Prot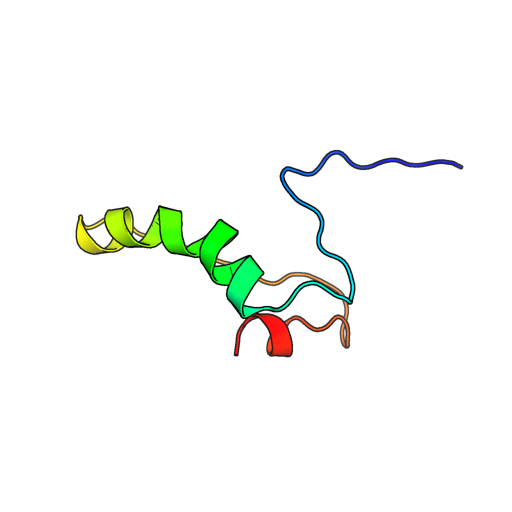ein AF-A0AA38FHV1-F1 (afdb_monomer_lite)

pLDDT: mean 94.78, std 5.96, range [56.34, 97.69]

Foldseek 3Di:
DDDDDDDPDDDDPPDDLVNVCVPPPVVCVVVVVVVDDDDDADDDDPPPCRVVSVD

Organism: Taxus chinensis (NCBI:txid29808)

InterPro domains:
  IPR001752 Kinesin motor domain [PF00225] (3-55)
  IPR001752 Kinesin motor domain [PS50067] (1-55)
  IPR027417 P-loop containing nucleoside triphosphate hydrolase [SSF52540] (4-55)
  IPR027640 Kinesin-like protein [PTHR47969] (3-54)
  IPR036961 Kinesin motor domain superfamily [G3DSA:3.40.850.10] (1-55)

Sequence (55 aa):
RYESYKLDFCYGQEDEVGQIFLREVDPILPGLFCGSNATVFAYGATGSGKTYTMQ

Secondary structure (DSSP, 8-state):
-------S----TT--HHHHHHHHTGGGHHHHHTT---------STTSSHHHHH-

Structure (mmCIF, N/CA/C/O backbone):
data_AF-A0AA38FHV1-F1
#
_entry.id   AF-A0AA38FHV1-F1
#
loop_
_atom_site.group_PDB
_atom_site.id
_atom_site.type_symbol
_atom_site.label_atom_id
_atom_site.label_alt_id
_atom_site.label_comp_id
_atom_site.label_asym_id
_atom_site.label_entity_id
_atom_site.label_seq_id
_atom_site.pdbx_PDB_ins_code
_atom_site.Cartn_x
_atom_site.Cartn_y
_atom_site.Cartn_z
_atom_site.occupancy
_atom_site.B_iso_or_equiv
_atom_site.auth_seq_id
_atom_site.auth_comp_id
_atom_site.auth_asym_id
_atom_site.auth_atom_id
_atom_site.pdbx_PDB_model_num
ATOM 1 N N . ARG A 1 1 ? -18.509 19.200 12.217 1.00 56.34 1 ARG A N 1
ATOM 2 C CA . ARG A 1 1 ? -17.735 19.650 11.036 1.00 56.34 1 ARG A CA 1
ATOM 3 C C . ARG A 1 1 ? -17.786 18.520 10.020 1.00 56.34 1 ARG A C 1
ATOM 5 O O . ARG A 1 1 ? -17.496 17.405 10.422 1.00 56.34 1 ARG A O 1
ATOM 12 N N . TYR A 1 2 ? -18.206 18.783 8.783 1.00 79.06 2 TYR A N 1
ATOM 13 C CA . TYR A 1 2 ? -18.052 17.826 7.685 1.00 79.06 2 TYR A CA 1
ATOM 14 C C . TYR A 1 2 ? -16.708 18.119 7.030 1.00 79.06 2 TYR A C 1
ATOM 16 O O . TYR A 1 2 ? -16.568 19.123 6.337 1.00 79.06 2 TYR A O 1
ATOM 24 N N . GLU A 1 3 ? -15.711 17.302 7.344 1.00 89.19 3 GLU A N 1
ATOM 25 C CA . GLU A 1 3 ? -14.422 17.327 6.661 1.00 89.19 3 GLU A CA 1
ATOM 26 C C . GLU A 1 3 ? -14.429 16.213 5.615 1.00 89.19 3 GLU A C 1
ATOM 28 O O . GLU A 1 3 ? -14.868 15.095 5.884 1.00 89.19 3 GLU A O 1
ATOM 33 N N . SER A 1 4 ? -13.999 16.542 4.402 1.00 92.69 4 SER A N 1
ATOM 34 C CA . SER A 1 4 ? -13.894 15.613 3.281 1.00 92.69 4 SER A CA 1
ATOM 35 C C . SER A 1 4 ? -12.458 15.604 2.785 1.00 92.69 4 SER A C 1
ATOM 37 O O . SER A 1 4 ? -11.872 16.672 2.594 1.00 92.69 4 SER A O 1
ATOM 39 N N . TYR A 1 5 ? -11.918 14.420 2.524 1.00 94.88 5 TYR A N 1
ATOM 40 C CA . TYR A 1 5 ? -10.563 14.246 2.012 1.00 94.88 5 TYR A CA 1
ATOM 41 C C . TYR A 1 5 ? -10.622 13.788 0.559 1.00 94.88 5 TYR A C 1
ATOM 43 O O . TYR A 1 5 ? -11.416 12.915 0.209 1.00 94.88 5 TYR A O 1
ATOM 51 N N . LYS A 1 6 ? -9.783 14.385 -0.288 1.00 96.75 6 LYS A N 1
ATOM 52 C CA . LYS A 1 6 ? -9.585 13.922 -1.660 1.00 96.75 6 LYS A CA 1
ATOM 53 C C . LYS A 1 6 ? -8.462 12.890 -1.654 1.00 96.75 6 LYS A C 1
ATOM 55 O O . LYS A 1 6 ? -7.364 13.199 -1.202 1.00 96.75 6 LYS A O 1
ATOM 60 N N . LEU A 1 7 ? -8.756 11.702 -2.159 1.00 95.81 7 LEU A N 1
ATOM 61 C CA . LEU A 1 7 ? -7.830 10.580 -2.279 1.00 95.81 7 LEU A CA 1
ATOM 62 C C . LEU A 1 7 ? -7.867 10.084 -3.725 1.00 95.81 7 LEU A C 1
ATOM 64 O O . LEU A 1 7 ? -8.893 10.247 -4.390 1.00 95.81 7 LEU A O 1
ATOM 68 N N . ASP A 1 8 ? -6.778 9.483 -4.196 1.00 95.94 8 ASP A N 1
ATOM 69 C CA . ASP A 1 8 ? -6.766 8.808 -5.498 1.00 95.94 8 ASP A CA 1
ATOM 70 C C . ASP A 1 8 ? -7.686 7.581 -5.462 1.00 95.94 8 ASP A C 1
ATOM 72 O O . ASP A 1 8 ? -8.532 7.407 -6.340 1.00 95.94 8 ASP A O 1
ATOM 76 N N . PHE A 1 9 ? -7.600 6.806 -4.373 1.00 94.75 9 PHE A N 1
ATOM 77 C CA . PHE A 1 9 ? -8.466 5.664 -4.089 1.00 94.75 9 PHE A CA 1
ATOM 78 C C . PHE A 1 9 ? -8.806 5.562 -2.595 1.00 94.75 9 PHE A C 1
ATOM 80 O O . PHE A 1 9 ? -8.064 6.025 -1.729 1.00 94.75 9 PHE A O 1
ATOM 87 N N . CYS A 1 10 ? -9.960 4.963 -2.297 1.00 95.69 10 CYS A N 1
ATOM 88 C CA . CYS A 1 10 ? -10.432 4.681 -0.945 1.00 95.69 10 CYS A CA 1
ATOM 89 C C . CYS A 1 10 ? -11.042 3.278 -0.932 1.00 95.69 10 CYS A C 1
ATOM 91 O O . CYS A 1 10 ? -11.895 2.986 -1.770 1.00 95.69 10 CYS A O 1
ATOM 93 N N . TYR A 1 11 ? -10.595 2.444 0.004 1.00 95.56 11 TYR A N 1
ATOM 94 C CA . TYR A 1 11 ? -10.970 1.036 0.103 1.00 95.56 11 TYR A CA 1
ATOM 95 C C . TYR A 1 11 ? -11.759 0.790 1.388 1.00 95.56 11 TYR A C 1
ATOM 97 O O . TYR A 1 11 ? -11.414 1.309 2.454 1.00 95.56 11 TYR A O 1
ATOM 105 N N . GLY A 1 12 ? -12.842 0.034 1.266 1.00 94.69 12 GLY A N 1
ATOM 106 C CA . GLY A 1 12 ? -13.715 -0.374 2.354 1.00 94.69 12 GLY A CA 1
ATOM 107 C C . GLY A 1 12 ? -13.395 -1.772 2.875 1.00 94.69 12 GLY A C 1
ATOM 108 O O . GLY A 1 12 ? -12.416 -2.408 2.504 1.00 94.69 12 GLY A O 1
ATOM 109 N N . GLN A 1 13 ? -14.262 -2.259 3.758 1.00 93.12 13 GLN A N 1
ATOM 110 C CA . GLN A 1 13 ? -14.100 -3.563 4.404 1.00 93.12 13 GLN A CA 1
ATOM 111 C C . GLN A 1 13 ? -14.288 -4.753 3.447 1.00 93.12 13 GLN A C 1
ATOM 113 O O . GLN A 1 13 ? -13.747 -5.823 3.702 1.00 93.12 13 GLN A O 1
ATOM 118 N N . GLU A 1 14 ? -15.040 -4.559 2.363 1.00 94.88 14 GLU A N 1
ATOM 119 C CA . GLU A 1 14 ? -15.308 -5.588 1.348 1.00 94.88 14 GLU A CA 1
ATOM 120 C C . GLU A 1 14 ? -14.185 -5.692 0.300 1.00 94.88 14 GLU A C 1
ATOM 122 O O . GLU A 1 14 ? -14.185 -6.608 -0.519 1.00 94.88 14 GLU A O 1
ATOM 127 N N . ASP A 1 15 ? -13.234 -4.751 0.297 1.00 95.50 15 ASP A N 1
ATOM 128 C CA . ASP A 1 15 ? -12.119 -4.761 -0.643 1.00 95.50 15 ASP A CA 1
ATOM 129 C C . ASP A 1 15 ? -11.022 -5.716 -0.161 1.00 95.50 15 ASP A C 1
ATOM 131 O O . ASP A 1 15 ? -10.438 -5.567 0.915 1.00 95.50 15 ASP A O 1
ATOM 135 N N . GLU A 1 16 ? -10.708 -6.707 -0.989 1.00 95.75 16 GLU A N 1
ATOM 136 C CA . GLU A 1 16 ? -9.659 -7.675 -0.691 1.00 95.75 16 GLU A CA 1
ATOM 137 C C . GLU A 1 16 ? -8.262 -7.088 -0.932 1.00 95.75 16 GLU A C 1
ATOM 139 O O . GLU A 1 16 ? -8.010 -6.407 -1.930 1.00 95.75 16 GLU A O 1
ATOM 144 N N . VAL A 1 17 ? -7.301 -7.444 -0.072 1.00 95.38 17 VAL A N 1
ATOM 145 C CA . VAL A 1 17 ? -5.900 -6.990 -0.182 1.00 95.38 17 VAL A CA 1
ATOM 146 C C . VAL A 1 17 ? -5.295 -7.331 -1.547 1.00 95.38 17 VAL A C 1
ATOM 148 O O . VAL A 1 17 ? -4.559 -6.524 -2.110 1.00 95.38 17 VAL A O 1
ATOM 151 N N . GLY A 1 18 ? -5.652 -8.482 -2.127 1.00 96.69 18 GLY A N 1
ATOM 152 C CA . GLY A 1 18 ? -5.198 -8.869 -3.464 1.00 96.69 18 GLY A CA 1
ATOM 153 C C . GLY A 1 18 ? -5.651 -7.898 -4.561 1.00 96.69 18 GLY A C 1
ATOM 154 O O . GLY A 1 18 ? -4.871 -7.579 -5.454 1.00 96.69 18 GLY A O 1
ATOM 155 N N . GLN A 1 19 ? -6.873 -7.365 -4.471 1.00 96.94 19 GLN A N 1
ATOM 156 C CA . GLN A 1 19 ? -7.371 -6.364 -5.423 1.00 96.94 19 GLN A CA 1
ATOM 157 C C . GLN A 1 19 ? -6.668 -5.018 -5.239 1.00 96.94 19 GLN A C 1
ATOM 159 O O . GLN A 1 19 ? -6.324 -4.361 -6.222 1.00 96.94 19 GLN A O 1
ATOM 164 N N . ILE A 1 20 ? -6.393 -4.636 -3.988 1.00 96.62 20 ILE A N 1
ATOM 165 C CA . ILE A 1 20 ? -5.618 -3.431 -3.671 1.00 96.62 20 ILE A CA 1
ATOM 166 C C . ILE A 1 20 ? -4.200 -3.554 -4.248 1.00 96.62 20 ILE A C 1
ATOM 168 O O . ILE A 1 20 ? -3.722 -2.627 -4.895 1.00 96.62 20 ILE A O 1
ATOM 172 N N . PHE A 1 21 ? -3.550 -4.714 -4.109 1.00 96.88 21 PHE A N 1
ATOM 173 C CA . PHE A 1 21 ? -2.234 -4.972 -4.699 1.00 96.88 21 PHE A CA 1
ATOM 174 C C . PHE A 1 21 ? -2.245 -4.841 -6.228 1.00 96.88 21 PHE A C 1
ATOM 176 O O . PHE A 1 21 ? -1.403 -4.139 -6.789 1.00 96.88 21 PHE A O 1
ATOM 183 N N . LEU A 1 22 ? -3.213 -5.474 -6.901 1.00 97.31 22 LEU A N 1
ATOM 184 C CA . LEU A 1 22 ? -3.341 -5.418 -8.361 1.00 97.31 22 LEU A CA 1
ATOM 185 C C . LEU A 1 22 ? -3.580 -3.997 -8.880 1.00 97.31 22 LEU A C 1
ATOM 187 O O . LEU A 1 22 ? -3.223 -3.683 -10.009 1.00 97.31 22 LEU A O 1
ATOM 191 N N . ARG A 1 23 ? -4.197 -3.129 -8.078 1.00 96.69 23 ARG A N 1
ATOM 192 C CA . ARG A 1 23 ? -4.452 -1.746 -8.475 1.00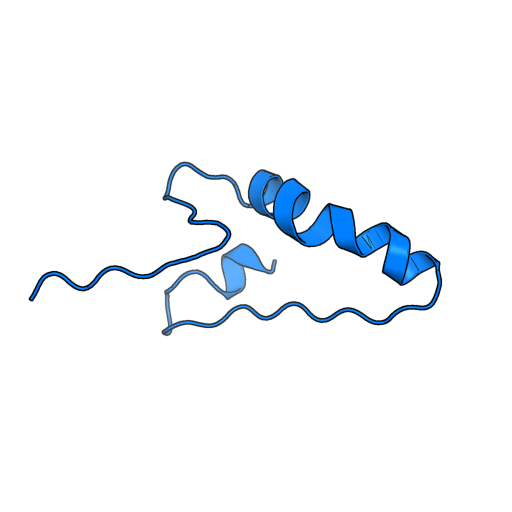 96.69 23 ARG A CA 1
ATOM 193 C C . ARG A 1 23 ? -3.289 -0.810 -8.157 1.00 96.69 23 ARG A C 1
ATOM 195 O O . ARG A 1 23 ? -2.959 0.030 -8.986 1.00 96.69 23 ARG A O 1
ATOM 202 N N . GLU A 1 24 ? -2.704 -0.928 -6.970 1.00 96.25 24 GLU A N 1
ATOM 203 C CA . GLU A 1 24 ? -1.733 0.044 -6.451 1.00 96.25 24 GLU A CA 1
ATOM 204 C C . GLU A 1 24 ? -0.282 -0.358 -6.735 1.00 96.25 24 GLU A C 1
ATOM 206 O O . GLU A 1 24 ? 0.559 0.496 -7.006 1.00 96.25 24 GLU A O 1
ATOM 211 N N . VAL A 1 25 ? 0.035 -1.655 -6.671 1.00 96.38 25 VAL A N 1
ATOM 212 C CA . VAL A 1 25 ? 1.422 -2.146 -6.722 1.00 96.38 25 VAL A CA 1
ATOM 213 C C . VAL A 1 25 ? 1.777 -2.706 -8.093 1.00 96.38 25 VAL A C 1
ATOM 215 O O . VAL A 1 25 ? 2.866 -2.420 -8.591 1.00 96.38 25 VAL A O 1
ATOM 218 N N . ASP A 1 26 ? 0.869 -3.450 -8.729 1.00 97.19 26 ASP A N 1
ATOM 219 C CA . ASP A 1 26 ? 1.098 -4.048 -10.055 1.00 97.19 26 ASP A CA 1
ATOM 220 C C . ASP A 1 26 ? 1.592 -3.036 -11.112 1.00 97.19 26 ASP A C 1
ATOM 222 O O . ASP A 1 26 ? 2.602 -3.321 -11.760 1.00 97.19 26 ASP A O 1
ATOM 226 N N . PRO A 1 27 ? 1.039 -1.805 -11.220 1.00 96.38 27 PRO A N 1
ATOM 227 C CA . PRO A 1 27 ? 1.517 -0.823 -12.200 1.00 96.38 27 PRO A CA 1
ATOM 228 C C . PRO A 1 27 ? 2.962 -0.352 -11.974 1.00 96.38 27 PRO A C 1
ATOM 230 O O . PRO A 1 27 ? 3.592 0.178 -12.890 1.00 96.38 27 PRO A O 1
ATOM 233 N N . ILE A 1 28 ? 3.497 -0.526 -10.761 1.00 95.94 28 ILE A N 1
ATOM 234 C CA . ILE A 1 28 ? 4.853 -0.112 -10.384 1.00 95.94 28 ILE A CA 1
ATOM 235 C C . ILE A 1 28 ? 5.876 -1.217 -10.699 1.00 95.94 28 ILE A C 1
ATOM 237 O O . ILE A 1 28 ? 7.044 -0.920 -10.972 1.00 95.94 28 ILE A O 1
ATOM 241 N N . LE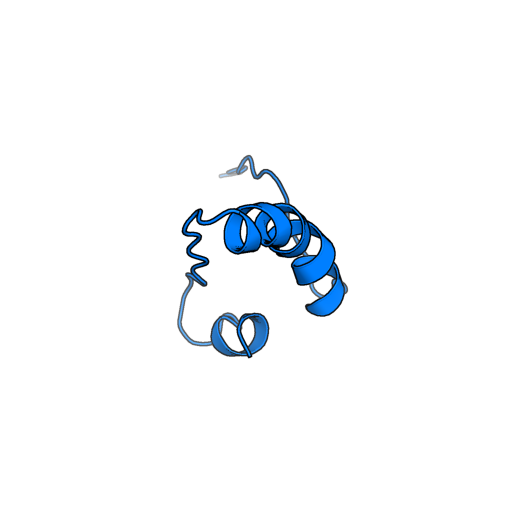U A 1 29 ? 5.453 -2.488 -10.715 1.00 95.81 29 LEU A N 1
ATOM 242 C CA . LEU A 1 29 ? 6.337 -3.642 -10.915 1.00 95.81 29 LEU A CA 1
ATOM 243 C C . LEU A 1 29 ? 7.173 -3.568 -12.206 1.00 95.81 29 LEU A C 1
ATOM 245 O O . LEU A 1 29 ? 8.375 -3.835 -12.127 1.00 95.81 29 LEU A O 1
ATOM 249 N N . PRO A 1 30 ? 6.638 -3.162 -13.377 1.00 97.12 30 PRO A N 1
ATOM 250 C CA . PRO A 1 30 ? 7.451 -3.040 -14.587 1.00 97.12 30 PRO A CA 1
ATOM 251 C C . PRO A 1 30 ? 8.631 -2.076 -14.418 1.00 97.12 30 PRO A C 1
ATOM 253 O O . PRO A 1 30 ? 9.731 -2.351 -14.892 1.00 97.12 30 PRO A O 1
ATOM 256 N N . GLY A 1 31 ? 8.430 -0.966 -13.698 1.00 96.06 31 GLY A N 1
ATOM 257 C CA . GLY A 1 31 ? 9.484 0.010 -13.421 1.00 96.06 31 GLY A CA 1
ATOM 258 C C . GLY A 1 31 ? 10.619 -0.577 -12.580 1.00 96.06 31 GLY A C 1
ATOM 259 O O . GLY A 1 31 ? 11.788 -0.297 -12.858 1.00 96.06 31 GLY A O 1
ATOM 260 N N . LEU A 1 32 ? 10.287 -1.439 -11.612 1.00 96.44 32 LEU A N 1
ATOM 261 C CA . LEU A 1 32 ? 11.271 -2.151 -10.790 1.00 96.44 32 LEU A CA 1
ATOM 262 C C . LEU A 1 32 ? 12.181 -3.041 -11.645 1.00 96.44 32 LEU A C 1
ATOM 264 O O . LEU A 1 32 ? 13.403 -2.997 -11.504 1.00 96.44 32 LEU A O 1
ATOM 268 N N . PHE A 1 33 ? 11.609 -3.795 -12.590 1.00 95.69 33 PHE A N 1
ATOM 269 C CA . PHE A 1 33 ? 12.387 -4.652 -13.496 1.00 95.69 33 PHE A CA 1
ATOM 270 C C . PHE A 1 33 ? 13.212 -3.866 -14.529 1.00 95.69 33 PHE A C 1
ATOM 272 O O . PHE A 1 33 ? 14.170 -4.401 -15.083 1.00 95.69 33 PHE A O 1
ATOM 279 N N . CYS A 1 34 ? 12.894 -2.587 -14.742 1.00 96.38 34 CYS A N 1
ATOM 280 C CA . CYS A 1 34 ? 13.663 -1.659 -15.575 1.00 96.38 34 CYS A CA 1
ATOM 281 C C . CYS A 1 34 ? 14.729 -0.865 -14.793 1.00 96.38 34 CYS A C 1
ATOM 283 O O . CYS A 1 34 ? 15.296 0.086 -15.329 1.00 96.38 34 CYS A O 1
ATOM 285 N N . GLY A 1 35 ? 15.007 -1.227 -13.535 1.00 96.06 35 GLY A N 1
ATOM 286 C CA . GLY A 1 35 ? 16.046 -0.598 -12.713 1.00 96.06 35 GLY A CA 1
ATOM 287 C C . GLY A 1 35 ? 15.596 0.649 -11.946 1.00 96.06 35 GLY A C 1
ATOM 288 O O . GLY A 1 35 ? 16.441 1.391 -11.446 1.00 96.06 35 GLY A O 1
ATOM 289 N N . SER A 1 36 ? 14.285 0.893 -11.841 1.00 97.50 36 SER A N 1
ATOM 290 C CA . SER A 1 36 ? 13.742 1.928 -10.952 1.00 97.50 36 SER A CA 1
ATOM 291 C C . SER A 1 36 ? 13.587 1.392 -9.529 1.00 97.50 36 SER A C 1
ATOM 293 O O . SER A 1 36 ? 13.371 0.202 -9.325 1.00 97.50 36 SER A O 1
ATOM 295 N N . ASN A 1 37 ? 13.636 2.282 -8.539 1.00 96.81 37 ASN A N 1
ATOM 296 C CA . ASN A 1 37 ? 13.320 1.944 -7.152 1.00 96.81 37 ASN A CA 1
ATOM 297 C C . ASN A 1 37 ? 11.885 2.369 -6.834 1.00 96.81 37 ASN A C 1
ATOM 299 O O . ASN A 1 37 ? 11.458 3.447 -7.247 1.00 96.81 37 ASN A O 1
ATOM 303 N N . ALA A 1 38 ? 11.172 1.561 -6.052 1.00 96.00 38 ALA A N 1
ATOM 304 C CA . ALA A 1 38 ? 9.863 1.910 -5.516 1.00 96.00 38 ALA A CA 1
ATOM 305 C C . ALA A 1 38 ? 9.793 1.591 -4.024 1.00 96.00 38 ALA A C 1
ATOM 307 O O . ALA A 1 38 ? 10.442 0.660 -3.547 1.00 96.00 38 ALA A O 1
ATOM 308 N N . THR A 1 39 ? 8.974 2.354 -3.304 1.00 95.81 39 THR A N 1
ATOM 309 C CA . THR A 1 39 ? 8.782 2.191 -1.864 1.00 95.81 39 THR A CA 1
ATOM 310 C C . THR A 1 39 ? 7.303 2.330 -1.538 1.00 95.81 39 THR A C 1
ATOM 312 O O . THR A 1 39 ? 6.683 3.322 -1.913 1.00 95.81 39 THR A O 1
ATOM 315 N N . VAL A 1 40 ? 6.751 1.355 -0.816 1.00 95.56 40 VAL A N 1
ATOM 316 C CA . VAL A 1 40 ? 5.357 1.350 -0.349 1.00 95.56 40 VAL A CA 1
ATOM 317 C C . VAL A 1 40 ? 5.353 1.410 1.175 1.00 95.56 40 VAL A C 1
ATOM 319 O O . VAL A 1 40 ? 6.072 0.656 1.831 1.00 95.56 40 VAL A O 1
ATOM 322 N N . PHE A 1 41 ? 4.546 2.307 1.742 1.00 96.75 41 PHE A N 1
ATOM 323 C CA . PHE 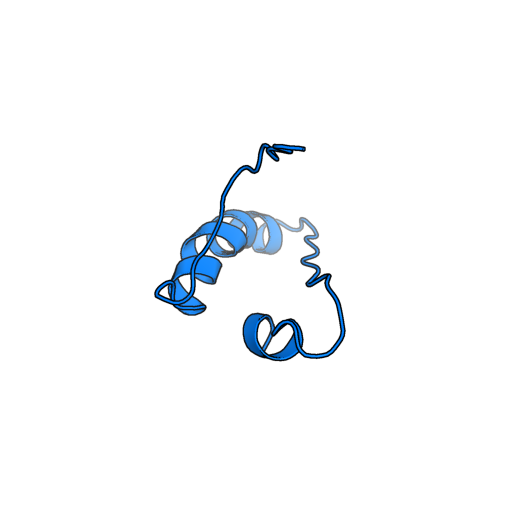A 1 41 ? 4.404 2.469 3.187 1.00 96.75 41 PHE A CA 1
ATOM 324 C C . PHE A 1 41 ? 2.957 2.249 3.618 1.00 96.75 41 PHE A C 1
ATOM 326 O O . PHE A 1 41 ? 2.044 2.867 3.080 1.00 96.75 41 PHE A O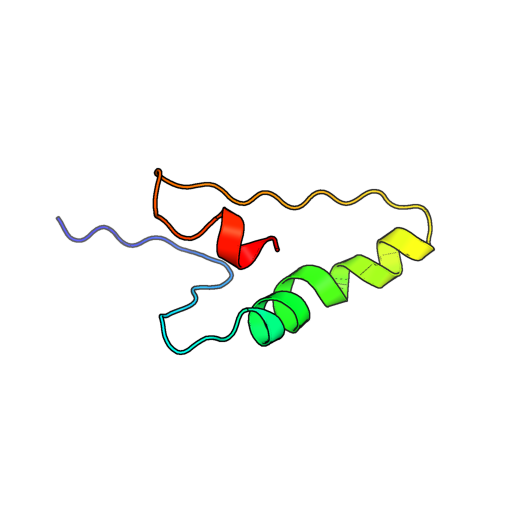 1
ATOM 333 N N . ALA A 1 42 ? 2.764 1.448 4.664 1.00 96.69 42 ALA A N 1
ATOM 334 C CA . ALA A 1 42 ? 1.508 1.398 5.399 1.00 96.69 42 ALA A CA 1
ATOM 335 C C . ALA A 1 42 ? 1.595 2.321 6.625 1.00 96.69 42 ALA A C 1
ATOM 337 O O . ALA A 1 42 ? 2.444 2.131 7.498 1.00 96.69 42 ALA A O 1
ATOM 338 N N . TYR A 1 43 ? 0.705 3.312 6.711 1.00 97.19 43 TYR A N 1
ATOM 339 C CA . TYR A 1 43 ? 0.674 4.300 7.793 1.00 97.19 43 TYR A CA 1
ATOM 340 C C . TYR A 1 43 ? -0.704 4.355 8.462 1.00 97.19 43 TYR A C 1
ATOM 342 O O . TYR A 1 43 ? -1.732 4.229 7.806 1.00 97.19 43 TYR A O 1
ATOM 350 N N . GLY A 1 44 ? -0.730 4.519 9.786 1.00 96.62 44 GLY A N 1
ATOM 351 C CA . GLY A 1 44 ? -1.959 4.500 10.584 1.00 96.62 44 GLY A CA 1
ATOM 352 C C . GLY A 1 44 ? -1.727 4.068 12.034 1.00 96.62 44 GLY A C 1
ATOM 353 O O . GLY A 1 44 ? -0.655 3.568 12.387 1.00 96.62 44 GLY A O 1
ATOM 354 N N . ALA A 1 45 ? -2.739 4.232 12.886 1.00 97.69 45 ALA A N 1
ATOM 355 C CA . ALA A 1 45 ? -2.674 3.895 14.311 1.00 97.69 45 ALA A CA 1
ATOM 356 C C . ALA A 1 45 ? -2.494 2.383 14.572 1.00 97.69 45 ALA A C 1
ATOM 358 O O . ALA A 1 45 ? -2.759 1.543 13.712 1.00 97.69 45 ALA A O 1
ATOM 359 N N . THR A 1 46 ? -2.018 1.993 15.755 1.00 97.56 46 THR A N 1
ATOM 360 C CA . THR A 1 46 ? -1.929 0.572 16.145 1.00 97.56 46 THR A CA 1
ATOM 361 C C . THR A 1 46 ? -3.296 -0.110 16.030 1.00 97.56 46 THR A C 1
ATOM 363 O O . THR A 1 46 ? -4.306 0.466 16.417 1.00 97.56 46 THR A O 1
ATOM 366 N N . GLY A 1 47 ? -3.334 -1.321 15.463 1.00 96.31 47 GLY A N 1
ATOM 367 C CA . GLY A 1 47 ? -4.582 -2.053 15.209 1.00 96.31 47 GLY A CA 1
ATOM 368 C C . GLY A 1 47 ? -5.317 -1.674 13.916 1.00 96.31 47 GLY A C 1
ATOM 369 O O . GLY A 1 47 ? -6.295 -2.325 13.581 1.00 96.31 47 GLY A O 1
ATOM 370 N N . SER A 1 48 ? -4.835 -0.695 13.138 1.00 95.44 48 SER A N 1
ATOM 371 C CA . SER A 1 48 ? -5.486 -0.246 11.892 1.00 95.44 48 SER A CA 1
ATOM 372 C C . SER A 1 48 ? -5.251 -1.144 10.663 1.00 95.44 48 SER A C 1
ATOM 374 O O . SER A 1 48 ? -5.439 -0.690 9.541 1.00 95.44 48 SER A O 1
ATOM 376 N N . GLY A 1 49 ? -4.737 -2.364 10.838 1.00 95.31 49 GLY A N 1
ATOM 377 C CA . GLY A 1 49 ? -4.529 -3.303 9.727 1.00 95.31 49 GLY A CA 1
ATOM 378 C C . GLY A 1 49 ? -3.238 -3.148 8.907 1.00 95.31 49 GLY A C 1
ATOM 379 O O . GLY A 1 49 ? -3.034 -3.941 8.003 1.00 95.31 49 GLY A O 1
ATOM 380 N N . LYS A 1 50 ? -2.312 -2.227 9.234 1.00 97.19 50 LYS A N 1
ATOM 381 C CA . LYS A 1 50 ? -1.041 -2.047 8.479 1.00 97.19 50 LYS A CA 1
ATOM 382 C C . LYS A 1 50 ? -0.278 -3.352 8.205 1.00 97.19 50 LYS A C 1
ATOM 384 O O . LYS A 1 50 ? 0.150 -3.583 7.084 1.00 97.19 50 LYS A O 1
ATOM 389 N N . THR A 1 51 ? -0.091 -4.182 9.236 1.00 96.62 51 THR A N 1
ATOM 390 C CA . THR A 1 51 ? 0.611 -5.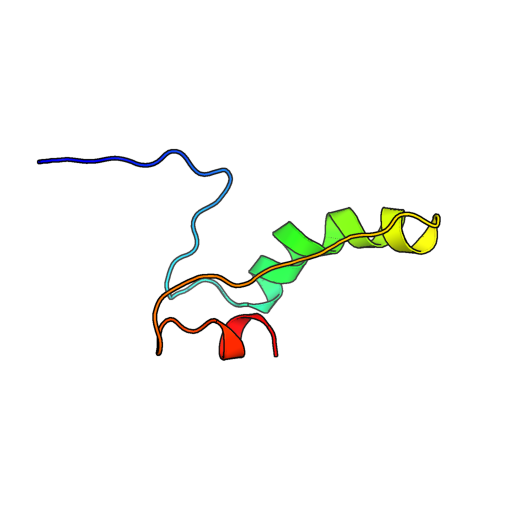471 9.112 1.00 96.62 51 THR A CA 1
ATOM 391 C C . THR A 1 51 ? -0.160 -6.434 8.217 1.00 96.62 51 THR A C 1
ATOM 393 O O . THR A 1 51 ? 0.454 -7.110 7.411 1.00 96.62 51 THR A O 1
ATOM 396 N N . TYR A 1 52 ? -1.492 -6.447 8.317 1.00 95.88 52 TYR A N 1
ATOM 397 C CA . TYR A 1 52 ? -2.362 -7.277 7.485 1.00 95.88 52 TYR A CA 1
ATOM 398 C C . TYR A 1 52 ? -2.318 -6.868 6.006 1.00 95.88 52 TYR A C 1
ATOM 400 O O . TYR A 1 52 ? -2.303 -7.727 5.142 1.00 95.88 52 TYR A O 1
ATOM 408 N N . THR A 1 53 ? -2.259 -5.569 5.702 1.00 96.12 53 THR A N 1
ATOM 409 C CA . THR A 1 53 ? -2.178 -5.089 4.313 1.00 96.12 53 THR A CA 1
ATOM 410 C C . THR A 1 53 ? -0.825 -5.383 3.655 1.00 96.12 53 THR A C 1
ATOM 412 O O . THR A 1 53 ? -0.758 -5.489 2.436 1.00 96.12 53 THR A O 1
ATOM 415 N N . MET A 1 54 ? 0.255 -5.474 4.437 1.00 96.00 54 MET A N 1
ATOM 416 C CA . MET A 1 54 ? 1.624 -5.627 3.921 1.00 96.00 54 MET A CA 1
ATOM 417 C C . MET A 1 54 ? 2.134 -7.074 3.883 1.00 96.00 54 MET A C 1
ATOM 419 O O . MET A 1 54 ? 3.190 -7.301 3.293 1.00 96.00 54 MET A O 1
ATOM 423 N N . GLN A 1 55 ? 1.462 -8.009 4.560 1.00 87.19 55 GLN A N 1
ATOM 424 C CA . GLN A 1 55 ? 1.885 -9.407 4.700 1.00 87.19 55 GLN A CA 1
ATOM 425 C C . GLN A 1 55 ? 1.103 -10.316 3.755 1.00 87.19 55 GLN A C 1
ATOM 427 O O . GLN A 1 55 ? 1.755 -11.201 3.157 1.00 87.19 55 GLN A O 1
#

Radius of gyration: 13.84 Å; chains: 1; bounding box: 34×29×32 Å